Protein AF-A0A517QMG7-F1 (afdb_monomer)

Radius of gyration: 20.06 Å; Cα contacts (8 Å, |Δi|>4): 176; chains: 1; bounding box: 70×26×48 Å

Organism: NCBI:txid2527994

Secondary structure (DSSP, 8-state):
-HHHHHHHHHHHHHHTTTHHHHHHH-SB-GGG--BHHHHHHHH-S-SEEEEETTEEEEEEEESSPBP-HHHHHHHHHHHHHHTTTTHHHHHHHHHHHHHHHHHT-EEEEEEE-TTSBEEEEEEPPTT----GGGSSSSSSS--

Mean predicted aligned error: 9.18 Å

Solvent-accessible surface area (backbone atoms only — not comparable to full-atom values): 8159 Å² total; per-residue (Å²): 112,75,67,59,56,52,51,53,52,51,50,54,55,58,74,48,61,62,50,34,24,51,55,32,47,46,49,52,54,62,91,77,52,51,41,52,69,56,47,37,70,76,61,40,78,63,80,43,78,45,83,52,97,80,24,38,39,33,30,40,64,40,46,63,50,62,32,37,60,71,59,16,51,48,43,52,51,50,32,69,75,52,74,42,72,58,36,70,59,49,28,53,51,47,52,48,51,48,51,47,28,48,72,76,31,45,48,36,37,36,33,21,37,87,86,40,35,59,77,45,80,46,78,60,67,93,87,72,82,69,62,77,84,60,70,77,67,74,81,78,77,86,128

Sequence (143 aa):
MRFLCGILSTVWAISALGCSALIANAGIDLEQIDTRELIVQEFGQPLSVHYTEDGTIESFHTRRKIAEPLKAAGYCMEFGMLLGVYEPKSTAVEVGLFTWNSVIGRDFRILFDQSGNAVRYELYFDDDDLPVSQLETQNVTDE

Structure (mmCIF, N/CA/C/O backbone):
data_AF-A0A517QMG7-F1
#
_entry.id   AF-A0A517QMG7-F1
#
loop_
_atom_site.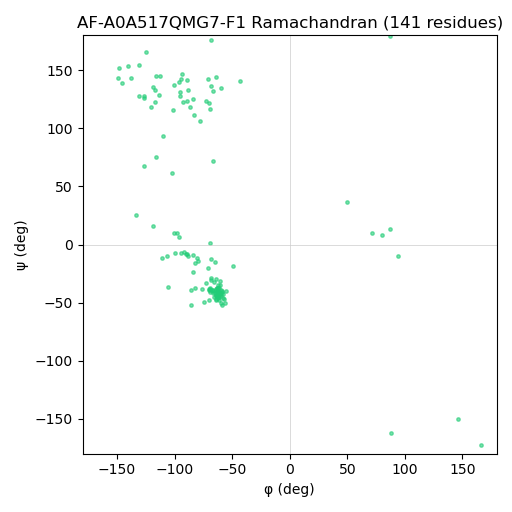group_PDB
_atom_site.id
_atom_site.type_symbol
_atom_site.label_atom_id
_atom_site.label_alt_id
_atom_site.label_comp_id
_atom_site.label_asym_id
_atom_site.label_entity_id
_atom_site.label_seq_id
_atom_site.pdbx_PDB_ins_code
_atom_site.Cartn_x
_atom_site.Cartn_y
_atom_site.Cartn_z
_atom_site.occupancy
_atom_site.B_iso_or_equiv
_atom_site.auth_seq_id
_atom_site.auth_comp_id
_atom_site.auth_asym_id
_atom_site.auth_atom_id
_atom_site.pdbx_PDB_model_num
ATOM 1 N N . MET A 1 1 ? 33.542 -3.640 -29.793 1.00 63.00 1 MET A N 1
ATOM 2 C CA . MET A 1 1 ? 32.822 -2.485 -29.200 1.00 63.00 1 MET A CA 1
ATOM 3 C C . MET A 1 1 ? 31.322 -2.464 -29.511 1.00 63.00 1 MET A C 1
ATOM 5 O O . MET A 1 1 ? 30.557 -2.347 -28.568 1.00 63.00 1 MET A O 1
ATOM 9 N N . ARG A 1 2 ? 30.864 -2.655 -30.761 1.00 71.56 2 ARG A N 1
ATOM 10 C CA . ARG A 1 2 ? 29.419 -2.657 -31.105 1.00 71.56 2 ARG A CA 1
ATOM 11 C C . ARG A 1 2 ? 28.569 -3.710 -30.366 1.00 71.56 2 ARG A C 1
ATOM 13 O O . ARG A 1 2 ? 27.492 -3.386 -29.888 1.00 71.56 2 ARG A O 1
ATOM 20 N N . PHE A 1 3 ? 29.086 -4.928 -30.196 1.00 76.81 3 PHE A N 1
ATOM 21 C CA . PHE A 1 3 ? 28.387 -6.002 -29.469 1.00 76.81 3 PHE A CA 1
ATOM 22 C C . PHE A 1 3 ? 28.251 -5.746 -27.961 1.00 76.81 3 PHE A C 1
ATOM 24 O O . PHE A 1 3 ? 27.259 -6.135 -27.359 1.00 76.81 3 PHE A O 1
ATOM 31 N N . LEU A 1 4 ? 29.211 -5.039 -27.360 1.00 79.69 4 LEU A N 1
ATOM 32 C CA . LEU A 1 4 ? 29.214 -4.721 -25.927 1.00 79.69 4 LEU A CA 1
ATOM 33 C C . LEU A 1 4 ? 28.101 -3.725 -25.571 1.00 79.69 4 LEU A C 1
ATOM 35 O O . LEU A 1 4 ? 27.430 -3.889 -24.559 1.00 79.69 4 LEU A O 1
ATOM 39 N N . CYS A 1 5 ? 27.861 -2.743 -26.447 1.00 77.44 5 CYS A N 1
ATOM 40 C CA . CYS A 1 5 ? 26.774 -1.776 -26.288 1.00 77.44 5 CYS A CA 1
ATOM 41 C C . CYS A 1 5 ? 25.394 -2.446 -26.415 1.00 77.44 5 CYS A C 1
ATOM 43 O O . CYS A 1 5 ? 24.491 -2.157 -25.636 1.00 77.44 5 CYS A O 1
ATOM 45 N N . GLY A 1 6 ? 25.258 -3.396 -27.351 1.00 75.94 6 GLY A N 1
ATOM 46 C CA . GLY A 1 6 ? 24.035 -4.189 -27.506 1.00 75.94 6 GLY A CA 1
ATOM 47 C C . GLY A 1 6 ? 23.718 -5.017 -26.261 1.00 75.94 6 GLY A C 1
ATOM 48 O O . GLY A 1 6 ? 22.608 -4.931 -25.750 1.00 75.94 6 GLY A O 1
ATOM 49 N N . ILE A 1 7 ? 24.714 -5.736 -25.727 1.00 81.69 7 ILE A N 1
ATOM 50 C CA . ILE A 1 7 ? 24.553 -6.563 -24.521 1.00 81.69 7 ILE A CA 1
ATOM 51 C C . ILE A 1 7 ? 24.173 -5.700 -23.311 1.00 81.69 7 ILE A C 1
ATOM 53 O O . ILE A 1 7 ? 23.222 -6.035 -22.608 1.00 81.69 7 ILE A O 1
ATOM 57 N N . LEU A 1 8 ? 24.853 -4.568 -23.094 1.00 78.56 8 LEU A N 1
ATOM 58 C CA . LEU A 1 8 ? 24.536 -3.648 -21.995 1.00 78.56 8 LEU A CA 1
ATOM 59 C C . LEU A 1 8 ? 23.110 -3.092 -22.100 1.00 78.56 8 LEU A C 1
ATOM 61 O O . LEU A 1 8 ? 22.404 -3.055 -21.096 1.00 78.56 8 LEU A O 1
ATOM 65 N N . SER A 1 9 ? 22.662 -2.727 -23.304 1.00 74.19 9 SER A N 1
ATOM 66 C CA . SER A 1 9 ? 21.295 -2.239 -23.512 1.00 74.19 9 SE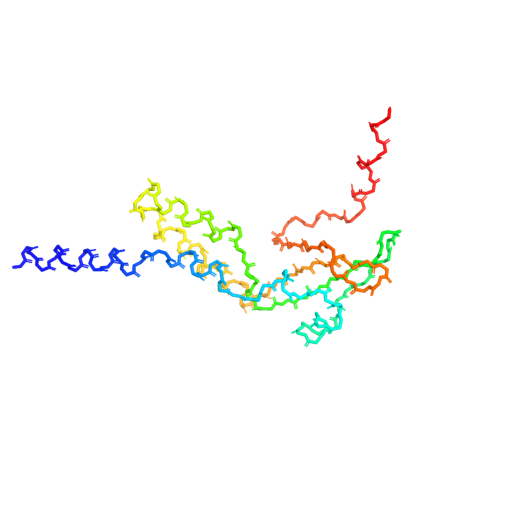R A CA 1
ATOM 67 C C . SER A 1 9 ? 20.246 -3.320 -23.260 1.00 74.19 9 SER A C 1
ATOM 69 O O . SER A 1 9 ? 19.207 -3.023 -22.679 1.00 74.19 9 SER A O 1
ATOM 71 N N . THR A 1 10 ? 20.496 -4.567 -23.671 1.00 72.62 10 THR A N 1
ATOM 72 C CA . THR A 1 10 ? 19.570 -5.677 -23.397 1.00 72.62 10 THR A CA 1
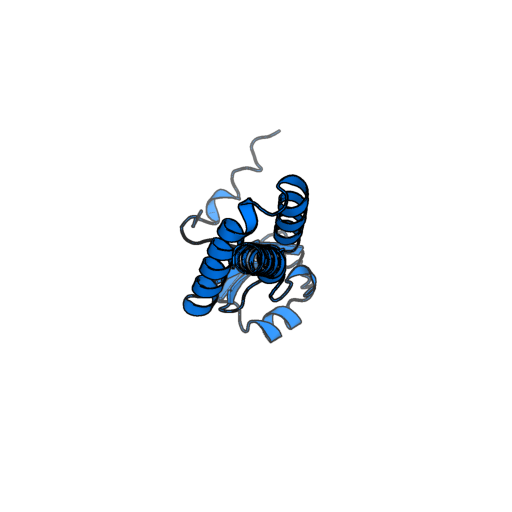ATOM 73 C C . THR A 1 10 ? 19.545 -6.059 -21.926 1.00 72.62 10 THR A C 1
ATOM 75 O O . THR A 1 10 ? 18.472 -6.308 -21.397 1.00 72.62 10 THR A O 1
ATOM 78 N N . VAL A 1 11 ? 20.692 -6.066 -21.241 1.00 77.00 11 VAL A N 1
ATOM 79 C CA . VAL A 1 11 ? 20.745 -6.352 -19.801 1.00 77.00 11 VAL A CA 1
ATOM 80 C C . VAL A 1 11 ? 19.997 -5.271 -19.030 1.00 77.00 11 VAL A C 1
ATOM 82 O O . VAL A 1 11 ? 19.178 -5.601 -18.184 1.00 77.00 11 VAL A O 1
ATOM 85 N N . TRP A 1 12 ? 20.200 -3.997 -19.373 1.00 69.81 12 TRP A N 1
ATOM 86 C CA . TRP A 1 12 ? 19.476 -2.893 -18.746 1.00 69.81 12 TRP A CA 1
ATOM 87 C C . TRP A 1 12 ? 17.966 -2.967 -18.994 1.00 69.81 12 TRP A C 1
ATOM 89 O O . TRP A 1 12 ? 17.191 -2.818 -18.053 1.00 69.81 12 TRP A O 1
ATOM 99 N N . ALA A 1 13 ? 17.552 -3.280 -20.227 1.00 66.44 13 ALA A N 1
ATOM 100 C CA . ALA A 1 13 ? 16.146 -3.497 -20.543 1.00 66.44 13 ALA A CA 1
ATOM 101 C C . ALA A 1 13 ? 15.562 -4.654 -19.722 1.00 66.44 13 ALA A C 1
ATOM 103 O O . ALA A 1 13 ? 14.498 -4.480 -19.147 1.00 66.44 13 ALA A O 1
ATOM 104 N N . ILE A 1 14 ? 16.277 -5.784 -19.605 1.00 67.69 14 ILE A N 1
ATOM 105 C CA . ILE A 1 14 ? 15.834 -6.974 -18.859 1.00 67.69 14 ILE A CA 1
ATOM 106 C C . ILE A 1 14 ? 15.758 -6.716 -17.349 1.00 67.69 14 ILE A C 1
ATOM 108 O O . ILE A 1 14 ? 14.835 -7.183 -16.690 1.00 67.69 14 ILE A O 1
ATOM 112 N N . SER A 1 15 ? 16.709 -5.967 -16.790 1.00 67.94 15 SER A N 1
ATOM 113 C CA . SER A 1 15 ? 16.739 -5.650 -15.358 1.00 67.94 15 SER A CA 1
ATOM 114 C C . SER A 1 15 ? 15.641 -4.680 -14.921 1.00 67.94 15 SER A C 1
ATOM 116 O O . SER A 1 15 ? 15.335 -4.636 -13.736 1.00 67.94 15 SER A O 1
ATOM 118 N N . ALA A 1 16 ? 15.060 -3.914 -15.848 1.00 66.12 16 ALA A N 1
ATOM 119 C CA . ALA A 1 16 ? 13.942 -3.019 -15.563 1.00 66.12 16 ALA A CA 1
ATOM 120 C C . ALA A 1 16 ? 12.566 -3.697 -15.714 1.00 66.12 16 ALA A C 1
ATOM 122 O O . ALA A 1 16 ? 11.560 -3.083 -15.375 1.00 66.12 16 ALA A O 1
ATOM 123 N N . LEU A 1 17 ? 12.500 -4.935 -16.226 1.00 68.94 17 LEU A N 1
ATOM 124 C CA . LEU A 1 17 ? 11.234 -5.611 -16.526 1.00 68.94 17 LEU A CA 1
ATOM 125 C C . LEU A 1 17 ? 10.494 -5.987 -15.233 1.00 68.94 17 LEU A C 1
ATOM 127 O O . LEU A 1 17 ? 11.008 -6.747 -14.413 1.00 68.94 17 LEU A O 1
ATOM 131 N N . GLY A 1 18 ? 9.263 -5.496 -15.081 1.00 73.19 18 GLY A N 1
ATOM 132 C CA . GLY A 1 18 ? 8.362 -5.863 -13.986 1.00 73.19 18 GLY A CA 1
ATOM 133 C C . GLY A 1 18 ? 8.633 -5.152 -12.658 1.00 73.19 18 GLY A C 1
ATOM 134 O O . GLY A 1 18 ? 8.026 -5.503 -11.645 1.00 73.19 18 GLY A O 1
ATOM 135 N N . CYS A 1 19 ? 9.520 -4.153 -12.631 1.00 84.56 19 CYS A N 1
ATOM 136 C CA . CYS A 1 19 ? 9.754 -3.344 -11.439 1.00 84.56 19 CYS A CA 1
ATOM 137 C C . CYS A 1 19 ? 8.492 -2.587 -11.011 1.00 84.56 19 CYS A C 1
ATOM 139 O O . CYS A 1 19 ? 8.228 -2.491 -9.816 1.00 84.56 19 CYS A O 1
ATOM 141 N N . SER A 1 20 ? 7.687 -2.096 -11.955 1.00 86.56 20 SER A N 1
ATOM 142 C CA . SER A 1 20 ? 6.433 -1.400 -11.648 1.00 86.56 20 SER A CA 1
ATOM 143 C C . SER A 1 20 ? 5.434 -2.314 -10.935 1.00 86.56 20 SER A C 1
ATOM 145 O O . SER A 1 20 ? 4.895 -1.938 -9.896 1.00 86.56 20 SER A O 1
ATOM 147 N N . ALA A 1 21 ? 5.264 -3.549 -11.415 1.00 86.50 21 ALA A N 1
ATOM 148 C CA . ALA A 1 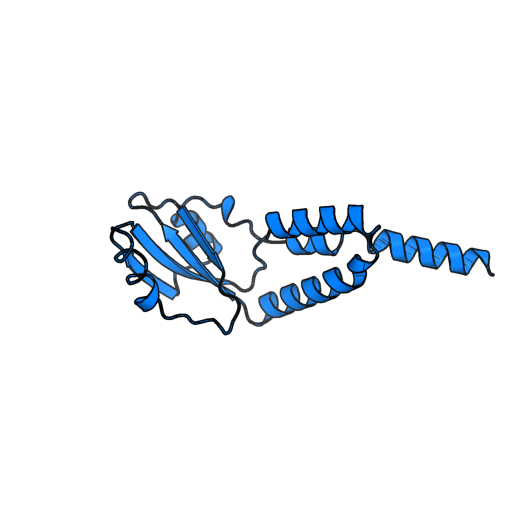21 ? 4.410 -4.551 -10.783 1.00 86.50 21 ALA A CA 1
ATOM 149 C C . ALA A 1 21 ? 4.920 -4.953 -9.389 1.00 86.50 21 ALA A C 1
ATOM 151 O O . ALA A 1 21 ? 4.136 -5.023 -8.443 1.00 86.50 21 ALA A O 1
ATOM 152 N N . LEU A 1 22 ? 6.234 -5.157 -9.237 1.00 88.50 22 LEU A N 1
ATOM 153 C CA . LEU A 1 22 ? 6.842 -5.448 -7.936 1.00 88.50 22 LEU A CA 1
ATOM 154 C C . LEU A 1 22 ? 6.638 -4.302 -6.945 1.00 88.50 22 LEU A C 1
ATOM 156 O O . LEU A 1 22 ? 6.296 -4.555 -5.797 1.00 88.50 22 LEU A O 1
ATOM 160 N N . ILE A 1 23 ? 6.819 -3.052 -7.376 1.00 89.56 23 ILE A N 1
ATOM 161 C CA . ILE A 1 23 ? 6.636 -1.879 -6.517 1.00 89.56 23 ILE A CA 1
ATOM 162 C C . ILE A 1 23 ? 5.157 -1.674 -6.188 1.00 89.56 23 ILE A C 1
ATOM 164 O O . ILE A 1 23 ? 4.851 -1.309 -5.058 1.00 89.56 23 ILE A O 1
ATOM 168 N N . ALA A 1 24 ? 4.236 -1.901 -7.126 1.00 89.38 24 ALA A N 1
ATOM 169 C CA . ALA A 1 24 ? 2.793 -1.827 -6.883 1.00 89.38 24 ALA A CA 1
ATOM 170 C C . ALA A 1 24 ? 2.327 -2.878 -5.863 1.00 89.38 24 ALA A C 1
ATOM 172 O O . ALA A 1 24 ? 1.498 -2.580 -5.006 1.00 89.38 24 ALA A O 1
ATOM 173 N N . ASN A 1 25 ? 2.914 -4.076 -5.909 1.00 91.06 25 ASN A N 1
ATOM 174 C CA . ASN A 1 25 ? 2.637 -5.147 -4.955 1.00 91.06 25 ASN A CA 1
ATOM 175 C C . ASN A 1 25 ? 3.462 -5.045 -3.656 1.00 91.06 25 ASN A C 1
ATOM 177 O O . ASN A 1 25 ? 3.236 -5.796 -2.712 1.00 91.06 25 ASN A O 1
ATOM 181 N N . ALA A 1 26 ? 4.447 -4.146 -3.598 1.00 87.00 26 ALA A N 1
ATOM 182 C CA . ALA A 1 26 ? 5.261 -3.943 -2.410 1.00 87.00 26 ALA A CA 1
ATOM 183 C C . ALA A 1 26 ? 4.479 -3.106 -1.398 1.00 87.00 26 ALA A C 1
ATOM 185 O O . ALA A 1 26 ? 4.324 -1.899 -1.566 1.00 87.00 26 ALA A O 1
ATOM 186 N N . GLY A 1 27 ? 4.001 -3.734 -0.330 1.00 89.56 27 GLY A N 1
ATOM 187 C CA . GLY A 1 27 ? 3.257 -3.034 0.705 1.00 89.56 27 GLY A CA 1
ATOM 188 C C . GLY A 1 27 ? 2.529 -3.966 1.655 1.00 89.56 27 GLY A C 1
ATOM 189 O O . GLY A 1 27 ? 2.705 -5.182 1.610 1.00 89.56 27 GLY A O 1
ATOM 190 N N . ILE A 1 28 ? 1.717 -3.362 2.518 1.00 92.06 28 ILE A N 1
ATOM 191 C CA . ILE A 1 28 ? 0.747 -4.089 3.335 1.00 92.06 28 ILE A CA 1
ATOM 192 C C . ILE A 1 28 ? -0.503 -4.293 2.491 1.00 92.06 28 ILE A C 1
ATOM 194 O O . ILE A 1 28 ? -1.060 -3.329 1.966 1.00 92.06 28 ILE A O 1
ATOM 198 N N . ASP A 1 29 ? -0.919 -5.543 2.364 1.00 91.38 29 ASP A N 1
ATOM 199 C CA . ASP A 1 29 ? -2.172 -5.903 1.723 1.00 91.38 29 ASP A CA 1
ATOM 200 C C . ASP A 1 29 ? -3.308 -5.764 2.739 1.00 91.38 29 ASP A C 1
ATOM 202 O O . ASP A 1 29 ? -3.359 -6.496 3.729 1.00 91.38 29 ASP A O 1
ATOM 206 N N . LEU A 1 30 ? -4.179 -4.776 2.525 1.00 89.62 30 LEU A N 1
ATOM 207 C CA . LEU A 1 30 ? -5.304 -4.528 3.423 1.00 89.62 30 LEU A CA 1
ATOM 208 C C . LEU A 1 30 ? -6.337 -5.653 3.354 1.00 89.62 30 LEU A C 1
ATOM 210 O O . LEU A 1 30 ? -6.959 -5.934 4.371 1.00 89.62 30 LEU A O 1
ATOM 214 N N . GLU A 1 31 ? -6.455 -6.339 2.211 1.00 88.00 31 GLU A N 1
ATOM 215 C CA . GLU A 1 31 ? -7.381 -7.465 2.031 1.00 88.00 31 GLU A CA 1
ATOM 216 C C . GLU A 1 31 ? -6.973 -8.699 2.852 1.00 88.00 31 GLU A C 1
ATOM 218 O O . GLU A 1 31 ? -7.755 -9.630 2.992 1.00 88.00 31 GLU A O 1
ATOM 223 N N . GLN A 1 32 ? -5.755 -8.726 3.407 1.00 89.00 32 GLN A N 1
ATOM 224 C CA . GLN A 1 32 ? -5.310 -9.794 4.312 1.00 89.00 32 GLN A CA 1
ATOM 225 C C . GLN A 1 32 ? -5.621 -9.500 5.784 1.00 89.00 32 GLN A C 1
ATOM 227 O O . GLN A 1 32 ? -5.394 -10.359 6.639 1.00 89.00 32 GLN A O 1
ATOM 232 N N . ILE A 1 33 ? -6.088 -8.288 6.102 1.00 89.12 33 ILE A N 1
ATOM 233 C CA . ILE A 1 33 ? -6.373 -7.862 7.469 1.00 89.12 33 ILE A CA 1
ATOM 234 C C . ILE A 1 33 ? -7.885 -7.722 7.644 1.00 89.12 33 ILE A C 1
ATOM 236 O O . ILE A 1 33 ? -8.464 -6.663 7.396 1.00 89.12 33 ILE A O 1
ATOM 240 N N . ASP A 1 34 ? -8.500 -8.802 8.118 1.00 91.44 34 ASP A N 1
ATOM 241 C CA . ASP A 1 34 ? -9.959 -8.913 8.196 1.00 91.44 34 ASP A CA 1
ATOM 242 C C . ASP A 1 34 ? -10.566 -8.277 9.449 1.00 91.44 34 ASP A C 1
ATOM 244 O O . ASP A 1 34 ? -11.744 -7.933 9.438 1.00 91.44 34 ASP A O 1
ATOM 248 N N . THR A 1 35 ? -9.812 -8.119 10.542 1.00 93.62 35 THR A N 1
ATOM 249 C CA . THR A 1 35 ? -10.381 -7.670 11.824 1.00 93.62 35 THR A CA 1
ATOM 250 C C . THR A 1 35 ? -9.902 -6.291 12.242 1.00 93.62 35 THR A C 1
ATOM 252 O O . THR A 1 35 ? -8.740 -5.908 12.054 1.00 93.62 35 THR A O 1
ATOM 255 N N . ARG A 1 36 ? -10.804 -5.549 12.889 1.00 93.00 36 ARG A N 1
ATOM 256 C CA . ARG A 1 36 ? -10.518 -4.228 13.451 1.00 93.00 36 ARG A CA 1
ATOM 257 C C . ARG A 1 36 ? -9.337 -4.244 14.414 1.00 93.00 36 ARG A C 1
ATOM 259 O O . ARG A 1 36 ? -8.514 -3.334 14.383 1.00 93.00 36 ARG A O 1
ATOM 266 N N . GLU A 1 37 ? -9.212 -5.273 15.248 1.00 93.75 37 GLU A N 1
ATOM 267 C CA . GLU A 1 37 ? -8.120 -5.379 16.218 1.00 93.75 37 GLU A CA 1
ATOM 268 C C . GLU A 1 37 ? -6.757 -5.463 15.529 1.00 93.75 37 GLU A C 1
ATOM 270 O O . GLU A 1 37 ? -5.812 -4.815 15.978 1.00 93.75 37 GLU A O 1
ATOM 275 N N . LEU A 1 38 ? -6.657 -6.216 14.428 1.00 93.94 38 LEU A N 1
ATOM 276 C CA . LEU A 1 38 ? -5.417 -6.337 13.661 1.00 93.94 38 LEU A CA 1
ATOM 277 C C . LEU A 1 38 ? -5.071 -5.024 12.951 1.00 93.94 38 LEU A C 1
ATOM 279 O O . LEU A 1 38 ? -3.909 -4.625 12.934 1.00 93.94 38 LEU A O 1
ATOM 283 N N . ILE A 1 39 ? -6.073 -4.311 12.429 1.00 93.62 39 ILE A N 1
ATOM 284 C CA . ILE A 1 39 ? -5.870 -2.997 11.803 1.00 93.62 39 ILE A CA 1
ATOM 285 C C . ILE A 1 39 ? -5.368 -1.990 12.838 1.00 93.62 39 ILE A C 1
ATOM 287 O O . ILE A 1 39 ? -4.371 -1.308 12.604 1.00 93.62 39 ILE A O 1
ATOM 291 N N . VAL A 1 40 ? -5.999 -1.932 14.011 1.00 94.44 40 VAL A N 1
ATOM 292 C CA . VAL A 1 40 ? -5.577 -1.035 15.096 1.00 94.44 40 VAL A CA 1
ATOM 293 C C . VAL A 1 40 ? -4.196 -1.419 15.638 1.00 94.44 40 VAL A C 1
ATOM 295 O O . VAL A 1 40 ? -3.422 -0.548 16.034 1.00 94.44 40 VAL A O 1
ATOM 298 N N . GLN A 1 41 ? -3.849 -2.707 15.635 1.00 94.88 41 GLN A N 1
ATOM 299 C CA . GLN A 1 41 ? -2.513 -3.172 16.001 1.00 94.88 41 GLN A CA 1
ATOM 300 C C . GLN A 1 41 ? -1.446 -2.722 14.991 1.00 94.88 41 GLN A C 1
ATOM 302 O O . GLN A 1 41 ? -0.359 -2.317 15.405 1.00 94.88 41 GLN A O 1
ATOM 307 N N . GLU A 1 42 ? -1.742 -2.784 13.691 1.00 93.81 42 GLU A N 1
ATOM 308 C CA . GLU A 1 42 ? -0.777 -2.492 12.626 1.00 93.81 42 GLU A CA 1
ATOM 309 C C . GLU A 1 42 ? -0.636 -0.985 12.345 1.00 93.81 42 GLU A C 1
ATOM 311 O O . GLU A 1 42 ? 0.469 -0.498 12.093 1.00 93.81 42 GLU A O 1
ATOM 316 N N . PHE A 1 43 ? -1.741 -0.234 12.409 1.00 93.81 43 PHE A N 1
ATOM 317 C CA . PHE A 1 43 ? -1.807 1.185 12.032 1.00 93.81 43 PHE A CA 1
ATOM 318 C C . PHE A 1 43 ? -2.016 2.143 13.212 1.00 93.81 43 PHE A C 1
ATOM 320 O O . PHE A 1 43 ? -1.824 3.349 13.063 1.00 93.81 43 PHE A O 1
ATOM 327 N N . GLY A 1 44 ? -2.347 1.632 14.398 1.00 94.88 44 GLY A N 1
ATOM 328 C CA . GLY A 1 44 ? -2.626 2.440 15.581 1.00 94.88 44 GLY A CA 1
ATOM 329 C C . GLY A 1 44 ? -4.091 2.866 15.692 1.00 94.88 44 GLY A C 1
ATOM 330 O O . GLY A 1 44 ? -4.990 2.271 15.104 1.00 94.88 44 GLY A O 1
ATOM 331 N N . GLN A 1 45 ? -4.348 3.885 16.513 1.00 96.12 45 GLN A N 1
ATOM 332 C CA . GLN A 1 45 ? -5.708 4.376 16.747 1.00 96.12 45 GLN A CA 1
ATOM 333 C C . GLN A 1 45 ? -6.255 5.107 15.510 1.00 96.12 45 GLN A C 1
ATOM 335 O O . GLN A 1 45 ? -5.497 5.844 14.870 1.00 96.12 45 GLN A O 1
ATOM 340 N N . PRO A 1 46 ? -7.554 4.954 15.195 1.00 95.50 46 PRO A N 1
ATOM 341 C CA . PRO A 1 46 ? -8.166 5.671 14.087 1.00 95.50 46 PRO A CA 1
ATOM 342 C C . PRO A 1 46 ? -8.151 7.184 14.339 1.00 95.50 46 PRO A C 1
ATOM 344 O O . PRO A 1 46 ? -8.333 7.652 15.465 1.00 95.50 46 PRO A O 1
ATOM 347 N N . LEU A 1 47 ? -7.956 7.954 13.271 1.00 94.56 47 LEU A N 1
ATOM 348 C CA . LEU A 1 47 ? -8.039 9.414 13.275 1.00 94.56 47 LEU A CA 1
ATOM 349 C C . LEU A 1 47 ? -9.475 9.899 13.482 1.00 94.56 47 LEU A C 1
ATOM 351 O O . LEU A 1 47 ? -9.710 10.902 14.155 1.00 94.56 47 LEU A O 1
ATOM 355 N N . SER A 1 48 ? -10.437 9.193 12.892 1.00 94.12 48 SER A N 1
ATOM 356 C CA . SER A 1 48 ? -11.859 9.481 13.030 1.00 94.12 48 SER A CA 1
ATOM 357 C C . SER A 1 48 ? -12.677 8.199 12.956 1.00 94.12 48 SER A C 1
ATOM 359 O O . SER A 1 48 ? -12.273 7.223 12.327 1.00 94.12 48 SER A O 1
ATOM 361 N N . VAL A 1 49 ? -13.830 8.219 13.622 1.00 94.31 49 VAL A N 1
ATOM 362 C CA . VAL A 1 49 ? -14.784 7.108 13.674 1.00 94.31 49 VAL A CA 1
ATOM 363 C C . VAL A 1 49 ? -16.166 7.670 13.367 1.00 94.31 49 VAL A C 1
ATOM 365 O O . VAL A 1 49 ? -16.585 8.659 13.977 1.00 94.31 49 VAL A O 1
ATOM 368 N N . HIS A 1 50 ? -16.862 7.077 12.404 1.00 93.75 50 HIS A N 1
ATOM 369 C CA . HIS A 1 50 ? -18.202 7.457 11.968 1.00 93.75 50 HIS A CA 1
ATOM 370 C C . HIS A 1 50 ? -19.108 6.230 12.004 1.00 93.75 50 HIS A C 1
ATOM 372 O O . HIS A 1 50 ? -18.775 5.187 11.452 1.00 93.75 50 HIS A O 1
ATOM 378 N N . TYR A 1 51 ? -20.255 6.354 12.664 1.00 92.88 51 TYR A N 1
ATOM 379 C CA . TYR A 1 51 ? -21.231 5.274 12.762 1.00 92.88 51 TYR A CA 1
ATOM 380 C C . TYR A 1 51 ? -22.282 5.442 11.668 1.00 92.88 51 TYR A C 1
ATOM 382 O O . TYR A 1 51 ? -22.831 6.528 11.495 1.00 92.88 51 TYR A O 1
ATOM 390 N N . THR A 1 52 ? -22.546 4.362 10.949 1.00 91.19 52 THR A N 1
ATOM 391 C CA . THR A 1 52 ? -23.528 4.257 9.865 1.00 91.19 52 THR A CA 1
ATOM 392 C C . THR A 1 52 ? -24.484 3.104 10.169 1.00 91.19 52 THR A C 1
ATOM 394 O O . THR A 1 52 ? -24.203 2.289 11.049 1.00 91.19 52 THR A O 1
ATOM 397 N N . GLU A 1 53 ? -25.615 3.014 9.468 1.00 89.81 53 GLU A N 1
ATOM 398 C CA . GLU A 1 53 ? -26.550 1.889 9.648 1.00 89.81 53 GLU A CA 1
ATOM 399 C C . GLU A 1 53 ? -25.889 0.536 9.318 1.00 89.81 53 GLU A C 1
ATOM 401 O O . GLU A 1 53 ? -26.109 -0.459 10.015 1.00 89.81 53 GLU A O 1
ATOM 406 N N . ASP A 1 54 ? -24.998 0.536 8.324 1.00 87.62 54 ASP A N 1
ATOM 407 C CA . ASP A 1 54 ? -24.288 -0.647 7.832 1.00 87.62 54 ASP A CA 1
ATOM 408 C C . ASP A 1 54 ? -23.076 -1.046 8.692 1.00 87.62 54 ASP A C 1
ATOM 410 O O . ASP A 1 54 ? -22.533 -2.142 8.531 1.00 87.62 54 ASP A O 1
ATOM 414 N N . GLY A 1 55 ? -22.649 -0.189 9.626 1.00 92.06 55 GLY A N 1
ATOM 415 C CA . GLY A 1 55 ? -21.491 -0.450 10.476 1.00 92.06 55 GLY A CA 1
ATOM 416 C C . GLY A 1 55 ? -20.689 0.795 10.848 1.00 92.06 55 GLY A C 1
ATOM 417 O O . GLY A 1 55 ? -21.231 1.892 10.984 1.00 92.06 55 GLY A O 1
ATOM 418 N N . THR A 1 56 ? -19.383 0.634 11.056 1.00 94.25 56 THR A N 1
ATOM 419 C CA . THR A 1 56 ? -18.498 1.715 11.521 1.00 94.25 56 THR A CA 1
ATOM 420 C C . THR A 1 56 ? -17.434 2.022 10.477 1.00 94.25 56 THR A C 1
ATOM 422 O O . THR A 1 56 ? -16.662 1.146 10.109 1.00 94.25 56 THR A O 1
ATOM 425 N N . ILE A 1 57 ? -17.366 3.269 10.019 1.00 94.50 57 ILE A N 1
ATOM 426 C CA . ILE A 1 57 ? -16.307 3.761 9.139 1.00 94.50 57 ILE A CA 1
ATOM 427 C C . ILE A 1 57 ? -15.211 4.374 10.003 1.00 94.50 57 ILE A C 1
ATOM 429 O O . ILE A 1 57 ? -15.460 5.318 10.754 1.00 94.50 57 ILE A O 1
ATOM 433 N N . GLU A 1 58 ? -13.990 3.875 9.878 1.00 94.56 58 GLU A N 1
ATOM 434 C CA . GLU A 1 58 ? -12.829 4.411 10.587 1.00 94.56 58 GLU A CA 1
ATOM 435 C C . GLU A 1 58 ? -11.776 4.906 9.600 1.00 94.56 58 GLU A C 1
ATOM 437 O O . GLU A 1 58 ? -11.482 4.234 8.611 1.00 94.56 58 GLU A O 1
ATOM 442 N N . SER A 1 59 ? -11.209 6.084 9.869 1.00 94.94 59 SER A N 1
ATOM 443 C CA . SER A 1 59 ? -10.122 6.659 9.069 1.00 94.94 59 SER A CA 1
ATOM 444 C C . SER A 1 59 ? -8.779 6.428 9.749 1.00 94.94 59 SER A C 1
ATOM 446 O O . SER A 1 59 ? -8.645 6.653 10.950 1.00 94.94 59 SER A O 1
ATOM 448 N N . PHE A 1 60 ? -7.764 6.060 8.978 1.00 94.69 60 PHE A N 1
ATOM 449 C CA . PHE A 1 60 ? -6.404 5.808 9.444 1.00 94.69 60 PHE A CA 1
ATOM 450 C C . PHE A 1 60 ? -5.398 6.545 8.566 1.00 94.69 60 PHE A C 1
ATOM 452 O O . PHE A 1 60 ? -5.654 6.780 7.388 1.00 94.69 60 PHE A O 1
ATOM 459 N N . HIS A 1 61 ? -4.233 6.853 9.135 1.00 93.56 61 HIS A N 1
ATOM 460 C CA . HIS A 1 61 ? -3.105 7.440 8.417 1.00 93.56 61 HIS A CA 1
ATOM 461 C C . HIS A 1 61 ? -1.916 6.490 8.436 1.00 93.56 61 HIS A C 1
ATOM 463 O O . HIS A 1 61 ? -1.531 5.982 9.490 1.00 93.56 61 HIS A O 1
ATOM 469 N N . THR A 1 62 ? -1.287 6.281 7.283 1.00 93.50 62 THR A N 1
ATOM 470 C CA . THR A 1 62 ? -0.082 5.459 7.185 1.00 93.50 62 THR A CA 1
ATOM 471 C C . THR A 1 62 ? 0.961 6.075 6.271 1.00 93.50 62 THR A C 1
ATOM 473 O O . THR A 1 62 ? 0.650 6.627 5.225 1.00 93.50 62 THR A O 1
ATOM 476 N N . ARG A 1 63 ? 2.233 5.923 6.648 1.00 93.06 63 ARG A N 1
ATOM 477 C CA . ARG A 1 63 ? 3.397 6.227 5.793 1.00 93.06 63 ARG A CA 1
ATOM 478 C C . ARG A 1 63 ? 3.950 5.003 5.081 1.00 93.06 63 ARG A C 1
ATOM 480 O O . ARG A 1 63 ? 5.016 5.046 4.481 1.00 93.06 63 ARG A O 1
ATOM 487 N N . ARG A 1 64 ? 3.271 3.868 5.204 1.00 91.44 64 ARG A N 1
ATOM 488 C CA . ARG A 1 64 ? 3.656 2.634 4.527 1.00 91.44 64 ARG A CA 1
ATOM 489 C C . ARG A 1 64 ? 2.907 2.541 3.208 1.00 91.44 64 ARG A C 1
ATOM 491 O O . ARG A 1 64 ? 1.759 2.965 3.112 1.00 91.44 64 ARG A O 1
ATOM 498 N N . LYS A 1 65 ? 3.546 1.956 2.194 1.00 90.44 65 LYS A N 1
ATOM 499 C CA . LYS A 1 65 ? 2.837 1.628 0.960 1.00 90.44 65 LYS A CA 1
ATOM 500 C C . LYS A 1 65 ? 1.801 0.540 1.244 1.00 90.44 65 LYS A C 1
ATOM 502 O O . LYS A 1 65 ? 2.111 -0.469 1.877 1.00 90.44 65 LYS A O 1
ATOM 507 N N . ILE A 1 66 ? 0.590 0.775 0.762 1.00 91.75 66 ILE A N 1
ATOM 508 C CA . ILE A 1 66 ? -0.482 -0.213 0.697 1.00 91.75 66 ILE A CA 1
ATOM 509 C C . ILE A 1 66 ? -0.334 -0.940 -0.641 1.00 91.75 66 ILE A C 1
ATOM 511 O O . ILE A 1 66 ? -0.089 -0.292 -1.662 1.00 91.75 66 ILE A O 1
ATOM 515 N N . ALA A 1 67 ? -0.400 -2.268 -0.618 1.00 92.19 67 ALA A N 1
ATOM 516 C CA . ALA A 1 67 ? -0.297 -3.075 -1.825 1.00 92.19 67 ALA A CA 1
ATOM 517 C C . ALA A 1 67 ? -1.538 -2.863 -2.707 1.00 92.19 67 ALA A C 1
ATOM 519 O O . ALA A 1 67 ? -2.662 -2.839 -2.215 1.00 92.19 67 ALA A O 1
ATOM 520 N N . GLU A 1 68 ? -1.329 -2.710 -4.016 1.00 89.56 68 GLU A N 1
ATOM 521 C CA . GLU A 1 68 ? -2.400 -2.547 -5.008 1.00 89.56 68 GLU A CA 1
ATOM 522 C C . GLU A 1 68 ? -2.375 -3.743 -5.986 1.00 89.56 68 GLU A C 1
ATOM 524 O O . GLU A 1 68 ? -1.903 -3.604 -7.122 1.00 89.56 68 GLU A O 1
ATOM 529 N N . PRO A 1 69 ? -2.839 -4.944 -5.581 1.00 88.19 69 PRO A N 1
ATOM 530 C CA . PRO A 1 69 ? -2.645 -6.179 -6.351 1.00 88.19 69 PRO A CA 1
ATOM 531 C C . PRO A 1 69 ? -3.305 -6.135 -7.737 1.00 88.19 69 PRO A C 1
ATOM 533 O O . PRO A 1 69 ? -2.714 -6.585 -8.721 1.00 88.19 69 PRO A O 1
ATOM 536 N N . LEU A 1 70 ? -4.488 -5.519 -7.857 1.00 88.19 70 LEU A N 1
ATOM 537 C CA . LEU A 1 70 ? -5.165 -5.326 -9.147 1.00 88.19 70 LEU A CA 1
ATOM 538 C C . LEU A 1 70 ? -4.353 -4.441 -10.101 1.00 88.19 70 LEU A C 1
ATOM 540 O O . LEU A 1 70 ? -4.249 -4.729 -11.295 1.00 88.19 70 LEU A O 1
ATOM 544 N N . LYS A 1 71 ? -3.727 -3.386 -9.574 1.00 88.31 71 LYS A N 1
ATOM 545 C CA . LYS A 1 71 ? -2.862 -2.492 -10.349 1.00 88.31 71 LYS A CA 1
ATOM 546 C C . LYS A 1 71 ? -1.577 -3.200 -10.773 1.00 88.31 71 LYS A C 1
ATOM 548 O O . LYS A 1 71 ? -1.170 -3.084 -11.926 1.00 88.31 71 LYS A O 1
ATOM 553 N N . ALA A 1 72 ? -0.982 -3.993 -9.879 1.00 88.56 72 ALA A N 1
ATOM 554 C CA . ALA A 1 72 ? 0.176 -4.828 -10.190 1.00 88.56 72 ALA A CA 1
ATOM 555 C C . ALA A 1 72 ? -0.132 -5.841 -11.308 1.00 88.56 72 ALA A C 1
ATOM 557 O O . ALA A 1 72 ? 0.659 -5.988 -12.241 1.00 88.56 72 ALA A O 1
ATOM 558 N N . ALA A 1 73 ? -1.303 -6.487 -11.269 1.00 88.44 73 ALA A N 1
ATOM 559 C CA . ALA A 1 73 ? -1.767 -7.364 -12.343 1.00 88.44 73 ALA A CA 1
ATOM 560 C C . ALA A 1 73 ? -1.944 -6.603 -13.671 1.00 88.44 73 ALA A C 1
ATOM 562 O O . ALA A 1 73 ? -1.533 -7.099 -14.723 1.00 88.44 73 ALA A O 1
ATOM 563 N N . GLY A 1 74 ? -2.477 -5.378 -13.616 1.00 88.06 74 GLY A N 1
ATOM 564 C CA . GLY A 1 74 ? -2.559 -4.467 -14.759 1.00 88.06 74 GLY A CA 1
ATOM 565 C C . GLY A 1 74 ? -1.191 -4.174 -15.380 1.00 88.06 74 GLY A C 1
ATOM 566 O O . GLY A 1 74 ? -1.033 -4.318 -16.592 1.00 88.06 74 GLY A O 1
ATOM 567 N N . TYR A 1 75 ? -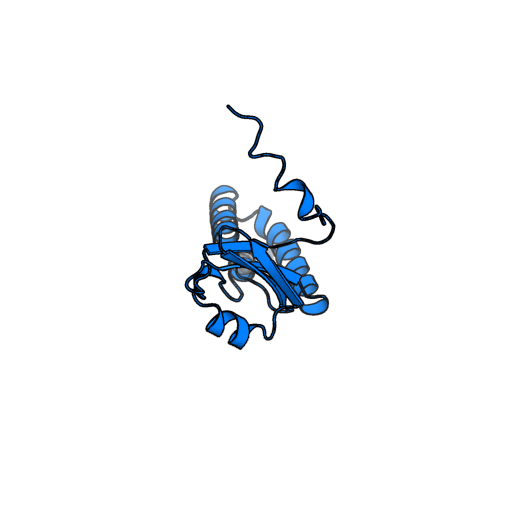0.178 -3.868 -14.563 1.00 87.12 75 TYR A N 1
ATOM 568 C CA . TYR A 1 75 ? 1.191 -3.666 -15.046 1.00 87.12 75 TYR A 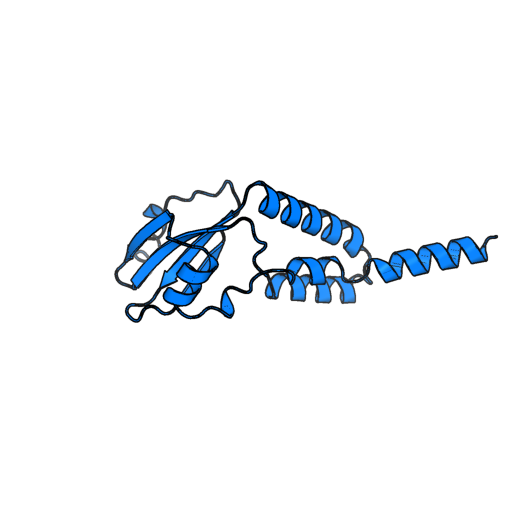CA 1
ATOM 569 C C . TYR A 1 75 ? 1.792 -4.927 -15.666 1.00 87.12 75 TYR A C 1
ATOM 571 O O . TYR A 1 75 ? 2.398 -4.844 -16.730 1.00 87.12 75 TYR A O 1
ATOM 579 N N . CYS A 1 76 ? 1.577 -6.108 -15.081 1.00 85.81 76 CYS A N 1
ATOM 580 C CA . CYS A 1 76 ? 2.011 -7.374 -15.684 1.00 85.81 76 CYS A CA 1
ATOM 581 C C . CYS A 1 76 ? 1.375 -7.617 -17.065 1.00 85.81 76 CYS A C 1
ATOM 583 O O . CYS A 1 76 ? 2.034 -8.115 -17.982 1.00 85.81 76 CYS A O 1
ATOM 585 N N . MET A 1 77 ? 0.100 -7.263 -17.230 1.00 86.81 77 MET A N 1
ATOM 586 C CA . MET A 1 77 ? -0.609 -7.393 -18.503 1.00 86.81 77 MET A CA 1
ATOM 587 C C . MET A 1 77 ? -0.102 -6.382 -19.538 1.00 86.81 77 MET A C 1
ATOM 589 O O . MET A 1 77 ? 0.215 -6.767 -20.664 1.00 86.81 77 MET A O 1
ATOM 593 N N . GLU A 1 78 ? 0.030 -5.111 -19.151 1.00 84.88 78 GLU A N 1
ATOM 594 C CA . GLU A 1 78 ? 0.592 -4.050 -19.994 1.00 84.88 78 GLU A CA 1
ATOM 595 C C . GLU A 1 78 ? 2.011 -4.403 -20.447 1.00 84.88 78 GLU A C 1
ATOM 597 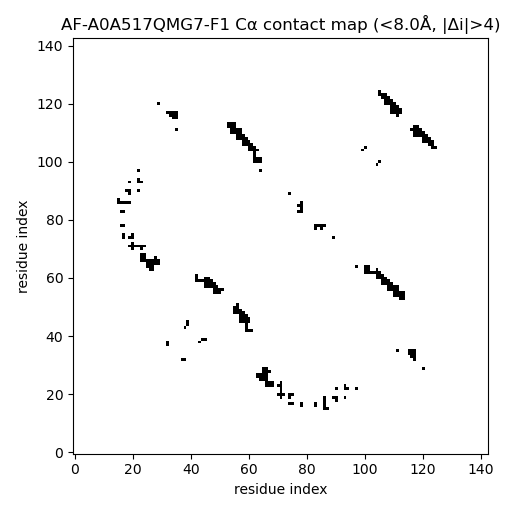O O . GLU A 1 78 ? 2.348 -4.283 -21.626 1.00 84.88 78 GLU A O 1
ATOM 602 N N . PHE A 1 79 ? 2.814 -4.927 -19.525 1.00 81.56 79 PHE A N 1
ATOM 603 C CA . PHE A 1 79 ? 4.151 -5.418 -19.792 1.00 81.56 79 PHE A CA 1
ATOM 604 C C . PHE A 1 79 ? 4.162 -6.490 -20.890 1.00 81.56 79 PHE A C 1
ATOM 606 O O . PHE A 1 79 ? 4.917 -6.373 -21.859 1.00 81.56 79 PHE A O 1
ATOM 613 N N . GLY A 1 80 ? 3.302 -7.508 -20.770 1.00 80.50 80 GLY A N 1
ATOM 614 C CA . GLY A 1 80 ? 3.183 -8.579 -21.760 1.00 80.50 80 GLY A CA 1
ATOM 615 C C . GLY A 1 80 ? 2.710 -8.084 -23.129 1.00 80.50 80 GLY A C 1
ATOM 616 O O . GLY A 1 80 ? 3.208 -8.548 -24.154 1.00 80.50 80 GLY A O 1
ATOM 617 N N . MET A 1 81 ? 1.788 -7.117 -23.161 1.00 85.56 81 MET A N 1
ATOM 618 C CA . MET A 1 81 ? 1.227 -6.570 -24.403 1.00 85.56 81 MET A CA 1
ATOM 619 C C . MET A 1 81 ? 2.170 -5.604 -25.123 1.00 85.56 81 MET A C 1
ATOM 621 O O . MET A 1 81 ? 2.244 -5.615 -26.350 1.00 85.56 81 MET A O 1
ATOM 625 N N . LEU A 1 82 ? 2.893 -4.772 -24.373 1.00 83.94 82 LEU A N 1
ATOM 626 C CA . LEU A 1 82 ? 3.767 -3.726 -24.909 1.00 83.94 82 LEU A CA 1
ATOM 627 C C . LEU A 1 82 ? 5.246 -4.124 -24.907 1.00 83.94 82 LEU A C 1
ATOM 629 O O . LEU A 1 82 ? 6.101 -3.270 -25.139 1.00 83.94 82 LEU A O 1
ATOM 633 N N . LEU A 1 83 ? 5.561 -5.395 -24.630 1.00 80.00 83 LEU A N 1
ATOM 634 C CA . LEU A 1 83 ? 6.929 -5.922 -24.535 1.00 80.00 83 LEU A CA 1
ATOM 635 C C . LEU A 1 83 ? 7.831 -5.067 -23.623 1.00 80.00 83 LEU A C 1
ATOM 637 O O . LEU A 1 83 ? 9.004 -4.843 -23.920 1.00 80.00 83 LEU A O 1
ATOM 641 N N . GLY A 1 84 ? 7.268 -4.539 -22.533 1.00 76.31 84 GLY A N 1
ATOM 642 C CA . GLY A 1 84 ? 7.986 -3.709 -21.563 1.00 76.31 84 GLY A CA 1
ATOM 643 C C . GLY A 1 84 ? 8.362 -2.296 -22.026 1.00 76.31 84 GLY A C 1
ATOM 644 O O . GLY A 1 84 ? 9.083 -1.608 -21.309 1.00 76.31 84 GLY A O 1
ATOM 645 N N . VAL A 1 85 ? 7.872 -1.810 -23.176 1.00 81.06 85 VAL A N 1
ATOM 646 C CA . VAL A 1 85 ? 8.186 -0.450 -23.670 1.00 81.06 85 VAL A CA 1
ATOM 647 C C . VAL A 1 85 ? 7.721 0.644 -22.699 1.00 81.06 85 VAL A C 1
ATOM 649 O O . VAL A 1 85 ? 8.364 1.688 -22.590 1.00 81.06 85 VAL A O 1
ATOM 652 N N . TYR A 1 86 ? 6.629 0.408 -21.970 1.00 83.06 86 TYR A N 1
ATOM 653 C CA . TYR A 1 86 ? 6.069 1.378 -21.025 1.00 83.06 86 TYR A CA 1
ATOM 654 C C . TYR A 1 86 ? 6.651 1.275 -19.604 1.00 83.06 86 TYR A C 1
ATOM 656 O O . TYR A 1 86 ? 6.467 2.179 -18.787 1.00 83.06 86 TYR A O 1
ATOM 664 N N . GLU A 1 87 ? 7.424 0.221 -19.333 1.00 83.56 87 GLU A N 1
ATOM 665 C CA . GLU A 1 87 ? 7.940 -0.113 -18.004 1.00 83.56 87 GLU A CA 1
ATOM 666 C C . GLU A 1 87 ? 8.807 0.988 -17.369 1.00 83.56 87 GLU A C 1
ATOM 668 O O . GLU A 1 87 ? 8.640 1.263 -16.180 1.00 83.56 87 GLU A O 1
ATOM 673 N N . PRO A 1 88 ? 9.694 1.693 -18.106 1.00 83.88 88 PRO A N 1
ATOM 674 C CA . PRO A 1 88 ? 10.473 2.778 -17.511 1.00 83.88 88 PRO A CA 1
ATOM 675 C C . PRO A 1 88 ? 9.591 3.926 -17.008 1.00 83.88 88 PRO A C 1
ATOM 677 O O . PRO A 1 88 ? 9.893 4.537 -15.983 1.00 83.88 88 PRO A O 1
ATOM 680 N N . LYS A 1 89 ? 8.488 4.214 -17.714 1.00 86.75 89 LYS A N 1
ATOM 681 C CA . LYS A 1 89 ? 7.550 5.273 -17.333 1.00 86.75 89 LYS A CA 1
ATOM 682 C C . LYS A 1 89 ? 6.701 4.844 -16.138 1.00 86.75 89 LYS A C 1
ATOM 684 O O . LYS A 1 89 ? 6.620 5.606 -15.179 1.00 86.75 89 LYS A O 1
ATOM 689 N N . SER A 1 90 ? 6.097 3.653 -16.173 1.00 85.75 90 SER A N 1
ATOM 690 C CA . SER A 1 90 ? 5.293 3.139 -15.052 1.00 85.75 90 SER A CA 1
ATOM 691 C C . SER A 1 90 ? 6.138 2.985 -13.787 1.00 85.75 90 SER A C 1
ATOM 693 O O . SER A 1 90 ? 5.728 3.434 -12.721 1.00 85.75 90 SER A O 1
ATOM 695 N N . THR A 1 91 ? 7.363 2.469 -13.910 1.00 88.25 91 THR A N 1
ATOM 696 C CA . THR A 1 91 ? 8.298 2.331 -12.785 1.00 88.25 91 THR A CA 1
ATOM 697 C C . THR A 1 91 ? 8.649 3.686 -12.176 1.00 88.25 91 THR A C 1
ATOM 699 O O . THR A 1 91 ? 8.621 3.826 -10.957 1.00 88.25 91 THR A O 1
ATOM 702 N N . ALA A 1 92 ? 8.944 4.708 -12.989 1.00 88.56 92 ALA A N 1
ATOM 703 C CA . ALA A 1 92 ? 9.244 6.045 -12.473 1.00 88.56 92 ALA A CA 1
ATOM 704 C C . ALA A 1 92 ? 8.059 6.652 -11.701 1.00 88.56 92 ALA A C 1
ATOM 706 O O . ALA A 1 92 ? 8.256 7.244 -10.639 1.00 88.56 92 ALA A O 1
ATOM 707 N N . VAL A 1 93 ? 6.834 6.467 -12.204 1.00 89.50 93 VAL A N 1
ATOM 708 C CA . VAL A 1 93 ? 5.607 6.903 -11.520 1.00 89.50 93 VAL A CA 1
ATOM 709 C C . VAL A 1 93 ? 5.427 6.155 -10.198 1.00 89.50 93 VAL A C 1
ATOM 711 O O . VAL A 1 93 ? 5.222 6.790 -9.168 1.00 89.50 93 VAL A O 1
ATOM 714 N N . GLU A 1 94 ? 5.572 4.830 -10.193 1.00 89.44 94 GLU A N 1
ATOM 715 C CA . GLU A 1 94 ? 5.420 4.004 -8.991 1.00 89.44 94 GLU A CA 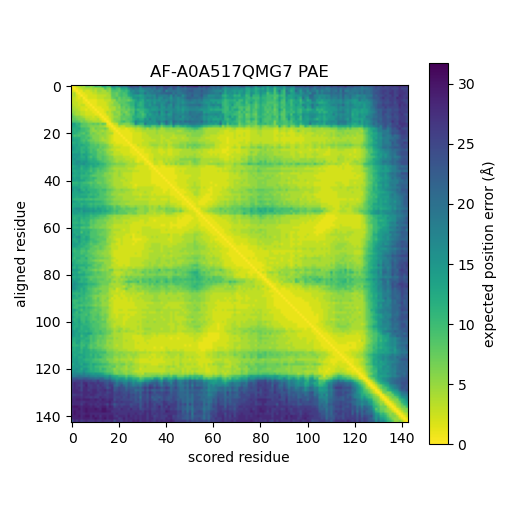1
ATOM 716 C C . GLU A 1 94 ? 6.470 4.302 -7.916 1.00 89.44 94 GLU A C 1
ATOM 718 O O . GLU A 1 94 ? 6.139 4.344 -6.732 1.00 89.44 94 GLU A O 1
ATOM 723 N N . VAL A 1 95 ? 7.722 4.566 -8.304 1.00 91.56 95 VAL A N 1
ATOM 724 C CA . VAL A 1 95 ? 8.772 5.017 -7.375 1.00 91.56 95 VAL A CA 1
ATOM 725 C C . VAL A 1 95 ? 8.434 6.393 -6.807 1.00 91.56 95 VAL A C 1
ATOM 727 O O . VAL A 1 95 ? 8.616 6.622 -5.610 1.00 91.56 95 VAL A O 1
ATOM 730 N N . GLY A 1 96 ? 7.924 7.303 -7.642 1.00 90.25 96 GLY A N 1
ATOM 731 C CA . GLY A 1 96 ? 7.465 8.622 -7.213 1.00 90.25 96 GLY A CA 1
ATOM 732 C C . GLY A 1 96 ? 6.343 8.526 -6.181 1.00 90.25 96 GLY A C 1
ATOM 733 O O . GLY A 1 96 ? 6.467 9.093 -5.099 1.00 90.25 96 GLY A O 1
ATOM 734 N N . LEU A 1 97 ? 5.303 7.739 -6.468 1.00 87.62 97 LEU A N 1
ATOM 735 C CA . LEU A 1 97 ? 4.185 7.489 -5.553 1.00 87.62 97 LEU A CA 1
ATOM 736 C C . LEU A 1 97 ? 4.635 6.786 -4.271 1.00 87.62 97 LEU A C 1
ATOM 738 O O . LEU A 1 97 ? 4.241 7.187 -3.181 1.00 87.62 97 LEU A O 1
ATOM 742 N N . PHE A 1 98 ? 5.493 5.769 -4.375 1.00 90.00 98 PHE A N 1
ATOM 743 C CA . PHE A 1 98 ? 6.065 5.096 -3.208 1.00 90.00 98 PHE A CA 1
ATOM 744 C C . PHE A 1 98 ? 6.822 6.086 -2.317 1.00 90.00 98 PHE A C 1
ATOM 746 O O . PHE A 1 98 ? 6.627 6.098 -1.102 1.00 90.00 98 PHE A O 1
ATOM 753 N N . THR A 1 99 ? 7.653 6.942 -2.917 1.00 91.94 99 THR A N 1
ATOM 754 C CA . THR A 1 99 ? 8.427 7.954 -2.188 1.00 91.94 99 THR A CA 1
ATOM 755 C C . THR A 1 99 ? 7.507 8.988 -1.548 1.00 91.94 99 THR A C 1
ATOM 757 O O . THR A 1 99 ? 7.672 9.298 -0.371 1.00 91.94 99 THR A O 1
ATOM 760 N N . TRP A 1 100 ? 6.512 9.480 -2.287 1.00 89.38 100 TRP A N 1
ATOM 761 C CA . TRP A 1 100 ? 5.531 10.442 -1.789 1.00 89.38 100 TRP A CA 1
ATOM 762 C C . TRP A 1 100 ? 4.763 9.890 -0.587 1.00 89.38 100 TRP A C 1
ATOM 764 O O . TRP A 1 100 ? 4.790 10.487 0.488 1.00 89.38 100 TRP A O 1
ATOM 774 N N . ASN A 1 101 ? 4.196 8.690 -0.727 1.00 87.50 101 ASN A N 1
ATOM 775 C CA . ASN A 1 101 ? 3.457 8.014 0.338 1.00 87.50 101 ASN A CA 1
ATOM 776 C C . ASN A 1 101 ? 4.354 7.677 1.538 1.00 87.50 101 ASN A C 1
ATOM 778 O O . ASN A 1 101 ? 3.883 7.672 2.669 1.00 87.50 101 ASN A O 1
ATOM 782 N N . SER A 1 102 ? 5.651 7.436 1.323 1.00 89.06 102 SER A N 1
ATOM 783 C CA . SER A 1 102 ? 6.600 7.207 2.423 1.00 89.06 102 SER A CA 1
ATOM 784 C C . SER A 1 102 ? 6.925 8.478 3.209 1.00 89.06 102 SER A C 1
ATOM 786 O O . SER A 1 102 ? 7.182 8.419 4.412 1.00 89.06 102 SER A O 1
ATOM 788 N N . VAL A 1 103 ? 6.949 9.630 2.534 1.00 92.38 103 VAL A N 1
ATOM 789 C CA . VAL A 1 103 ? 7.316 10.916 3.141 1.00 92.38 103 VAL A CA 1
ATOM 790 C C . VAL A 1 103 ? 6.113 11.574 3.809 1.00 92.38 103 VAL A C 1
ATOM 792 O O . VAL A 1 103 ? 6.200 11.955 4.977 1.00 92.38 103 VAL A O 1
ATOM 795 N N . ILE A 1 104 ? 5.011 11.716 3.075 1.00 91.88 104 ILE A N 1
ATOM 796 C CA . ILE A 1 104 ? 3.810 12.419 3.545 1.00 91.88 104 ILE A CA 1
ATOM 797 C C . ILE A 1 104 ? 2.907 11.477 4.326 1.00 91.88 104 ILE A C 1
ATOM 799 O O . ILE A 1 104 ? 2.385 11.843 5.378 1.00 91.88 104 ILE A O 1
ATOM 803 N N . GLY A 1 105 ? 2.802 10.239 3.858 1.00 90.25 105 GLY A N 1
ATOM 804 C CA . GLY A 1 105 ? 1.745 9.336 4.267 1.00 90.25 105 GLY A CA 1
ATOM 805 C C . GLY A 1 105 ? 0.498 9.500 3.422 1.00 90.25 105 GLY A C 1
ATOM 806 O O . GLY A 1 105 ? 0.459 10.281 2.474 1.00 90.25 105 GLY A O 1
ATOM 807 N N . ARG A 1 106 ? -0.495 8.686 3.745 1.00 90.12 106 ARG A N 1
ATOM 808 C CA . ARG A 1 106 ? -1.767 8.606 3.054 1.00 90.12 106 ARG A CA 1
ATOM 809 C C . ARG A 1 106 ? -2.850 8.212 4.041 1.00 90.12 106 ARG A C 1
ATOM 811 O O . ARG A 1 106 ? -2.616 7.356 4.902 1.00 90.12 106 ARG A O 1
ATOM 818 N N . ASP A 1 107 ? -4.025 8.788 3.842 1.00 92.69 107 ASP A N 1
ATOM 819 C CA . ASP A 1 107 ? -5.216 8.443 4.599 1.00 92.69 107 ASP A CA 1
ATOM 820 C C . ASP A 1 107 ? -6.046 7.394 3.858 1.00 92.69 107 ASP A C 1
ATOM 822 O O . ASP A 1 107 ? -6.170 7.391 2.627 1.00 92.69 107 ASP A O 1
ATOM 826 N N . PHE A 1 108 ? -6.617 6.476 4.623 1.00 92.00 108 PHE A N 1
ATOM 827 C CA . PHE A 1 108 ? -7.537 5.470 4.119 1.00 92.00 108 PHE A CA 1
ATOM 828 C C . PHE A 1 108 ? -8.677 5.262 5.104 1.00 92.00 108 PHE A C 1
ATOM 830 O O . PHE A 1 108 ? -8.530 5.493 6.306 1.00 92.00 108 PHE A O 1
ATOM 837 N N . ARG A 1 109 ? -9.824 4.829 4.584 1.00 93.25 109 ARG A N 1
ATOM 838 C CA . ARG A 1 109 ? -11.000 4.495 5.381 1.00 93.25 109 ARG A CA 1
ATOM 839 C C . ARG A 1 109 ? -11.326 3.028 5.251 1.00 93.25 109 ARG A C 1
ATOM 841 O O . ARG A 1 109 ? -11.162 2.437 4.185 1.00 93.25 109 ARG A O 1
ATOM 848 N N . ILE A 1 110 ? -11.804 2.463 6.346 1.00 94.00 110 ILE A N 1
ATOM 849 C CA . ILE A 1 110 ? -12.270 1.086 6.399 1.00 94.00 110 ILE A CA 1
ATOM 850 C C . ILE A 1 110 ? -13.679 1.094 6.960 1.00 94.00 110 ILE A C 1
ATOM 852 O O . ILE A 1 110 ? -13.920 1.655 8.028 1.00 94.00 110 ILE A O 1
ATOM 856 N N . LEU A 1 111 ? -14.600 0.482 6.223 1.00 94.25 111 LEU A N 1
ATOM 857 C CA . LEU A 1 111 ? -15.924 0.153 6.724 1.00 94.25 111 LEU A CA 1
ATOM 858 C C . LEU A 1 111 ? -15.847 -1.203 7.417 1.00 94.25 111 LEU A C 1
ATOM 860 O O . LEU A 1 111 ? -15.558 -2.215 6.774 1.00 94.25 111 LEU A O 1
ATOM 864 N N . PHE A 1 112 ? -16.142 -1.210 8.707 1.00 94.62 112 PHE A N 1
ATOM 865 C CA . PHE A 1 112 ? -16.331 -2.411 9.499 1.00 94.62 112 PHE A CA 1
ATOM 866 C C . PHE A 1 112 ? -17.809 -2.755 9.607 1.00 94.62 112 PHE A C 1
ATOM 868 O O . PHE A 1 112 ? -18.631 -1.865 9.826 1.00 94.62 112 PHE A O 1
ATOM 875 N N . ASP A 1 113 ? -18.138 -4.041 9.521 1.00 94.50 113 ASP A N 1
ATOM 876 C CA . ASP A 1 113 ? -19.467 -4.536 9.864 1.00 94.50 113 ASP A CA 1
ATOM 877 C C . ASP A 1 113 ? -19.742 -4.423 11.379 1.00 94.50 113 ASP A C 1
ATOM 879 O O . ASP A 1 113 ? -18.885 -4.062 12.193 1.00 94.50 113 ASP A O 1
ATOM 883 N N . GLN A 1 114 ? -20.960 -4.777 11.786 1.00 93.06 114 GLN A N 1
ATOM 884 C CA . GLN A 1 114 ? -21.356 -4.808 13.199 1.00 93.06 114 GLN A CA 1
ATOM 885 C C . GLN A 1 114 ? -20.592 -5.856 14.035 1.00 93.06 114 GLN A C 1
ATOM 887 O O . GLN A 1 114 ? -20.626 -5.800 15.264 1.00 93.06 114 GLN A O 1
ATOM 892 N N . SER A 1 115 ? -19.918 -6.809 13.386 1.00 92.69 115 SER A N 1
ATOM 893 C CA . SER A 1 115 ? -19.102 -7.845 14.028 1.00 92.69 115 SER A CA 1
ATOM 894 C C . SER A 1 115 ? -17.628 -7.438 14.171 1.00 92.69 115 SER A C 1
ATOM 896 O O . SER A 1 115 ? -16.873 -8.158 14.820 1.00 92.69 115 SER A O 1
ATOM 898 N N . GLY A 1 116 ? -17.220 -6.294 13.608 1.00 90.38 116 GLY A N 1
ATOM 899 C CA . GLY A 1 116 ? -15.842 -5.803 13.620 1.00 90.38 116 GLY A CA 1
ATOM 900 C C . GLY A 1 116 ? -14.963 -6.313 12.471 1.00 90.38 116 GLY A C 1
ATOM 901 O O . GLY A 1 116 ? -13.743 -6.140 12.537 1.00 90.38 116 GLY A O 1
ATOM 902 N N . ASN A 1 117 ? -15.545 -6.917 11.430 1.00 94.00 117 ASN A N 1
ATOM 903 C CA . ASN A 1 117 ? -14.816 -7.348 10.236 1.00 94.00 117 ASN A CA 1
ATOM 904 C C . ASN A 1 117 ? -14.771 -6.237 9.187 1.00 94.00 117 ASN A C 1
ATOM 906 O O . ASN A 1 117 ? -15.757 -5.530 8.984 1.00 94.00 117 ASN A O 1
ATOM 910 N N . ALA A 1 118 ? -13.647 -6.099 8.494 1.00 92.44 118 ALA A N 1
ATOM 911 C CA . ALA A 1 118 ? -13.486 -5.156 7.401 1.00 92.44 118 ALA A CA 1
ATOM 912 C C . ALA A 1 118 ? -14.264 -5.627 6.158 1.00 92.44 118 ALA A C 1
ATOM 914 O O . ALA A 1 118 ? -14.069 -6.732 5.660 1.00 92.44 118 ALA A O 1
ATOM 915 N N . VAL A 1 119 ? -15.163 -4.778 5.659 1.00 92.00 119 VAL A N 1
ATOM 916 C CA . VAL A 1 119 ? -16.026 -5.064 4.497 1.00 92.00 119 VAL A CA 1
ATOM 917 C C . VAL A 1 119 ? -15.562 -4.304 3.261 1.00 92.00 119 VAL A C 1
ATOM 919 O O . VAL A 1 119 ? -15.660 -4.801 2.139 1.00 92.00 119 VAL A O 1
ATOM 922 N N . ARG A 1 120 ? -15.089 -3.069 3.449 1.00 89.50 120 ARG A N 1
ATOM 923 C CA . ARG A 1 120 ? -14.674 -2.192 2.352 1.00 89.50 120 ARG A CA 1
ATOM 924 C C . ARG A 1 120 ? -13.493 -1.330 2.766 1.00 89.50 120 ARG A C 1
ATOM 926 O O . ARG A 1 120 ? -13.492 -0.766 3.857 1.00 89.50 120 ARG A O 1
ATOM 933 N N . TYR A 1 121 ? -12.553 -1.174 1.840 1.00 89.25 121 TYR A N 1
ATOM 934 C CA . TYR A 1 121 ? -11.401 -0.289 1.959 1.00 89.25 121 TYR A CA 1
ATOM 935 C C . TYR A 1 121 ? -11.523 0.831 0.926 1.00 89.25 121 TYR A C 1
ATOM 937 O O . TYR A 1 121 ? -11.729 0.573 -0.259 1.00 89.25 121 TYR A O 1
ATOM 945 N N . GLU A 1 122 ? -11.387 2.075 1.369 1.00 88.94 122 GLU A N 1
ATOM 946 C CA . GLU A 1 122 ? -11.396 3.258 0.512 1.00 88.94 122 GLU A CA 1
ATOM 947 C C . GLU A 1 122 ? -10.077 4.008 0.674 1.00 88.94 122 GLU A C 1
ATOM 949 O O . GLU A 1 122 ? -9.721 4.469 1.760 1.00 88.94 122 GLU A O 1
ATOM 954 N N . LEU A 1 123 ? -9.330 4.114 -0.423 1.00 83.81 123 LEU A N 1
ATOM 955 C CA . LEU A 1 123 ? -8.027 4.763 -0.462 1.00 83.81 123 LEU A CA 1
ATOM 956 C C . LEU A 1 123 ? -8.175 6.165 -1.071 1.00 83.81 123 LEU A C 1
ATOM 958 O O . LEU A 1 123 ? -8.473 6.286 -2.257 1.00 83.81 123 LEU A O 1
ATOM 962 N N . TYR A 1 124 ? -7.898 7.222 -0.305 1.00 77.56 124 TYR A N 1
ATOM 963 C CA . TYR A 1 124 ? -7.988 8.605 -0.794 1.00 77.56 124 TYR A CA 1
ATOM 964 C C . TYR A 1 124 ? -6.646 9.015 -1.404 1.00 77.56 124 TYR A C 1
ATOM 966 O O . TYR A 1 124 ? -5.598 8.827 -0.789 1.00 77.56 124 TYR A O 1
ATOM 974 N N . PHE A 1 125 ? -6.632 9.447 -2.662 1.00 62.53 125 PHE A N 1
ATOM 975 C CA . PHE A 1 125 ? -5.482 10.152 -3.237 1.00 62.53 125 PHE A CA 1
ATOM 976 C C . PHE A 1 125 ? -5.789 11.646 -3.075 1.00 62.53 125 PHE A C 1
ATOM 978 O O . PHE A 1 125 ? -6.895 12.047 -3.421 1.00 62.53 125 PHE A O 1
ATOM 985 N N . ASP A 1 126 ? -4.870 12.418 -2.485 1.00 55.09 126 ASP A N 1
ATOM 986 C CA . ASP A 1 126 ? -5.068 13.843 -2.166 1.00 55.09 126 ASP A CA 1
ATOM 987 C C . ASP A 1 126 ? -5.745 14.641 -3.304 1.00 55.09 126 ASP A C 1
ATOM 989 O O . ASP A 1 126 ? -5.409 14.458 -4.476 1.00 55.09 126 ASP A O 1
ATOM 993 N N . ASP A 1 127 ? -6.637 15.549 -2.882 1.00 46.53 127 ASP A N 1
ATOM 994 C CA . ASP A 1 127 ? -7.482 16.539 -3.587 1.00 46.53 127 ASP A CA 1
ATOM 995 C C . ASP A 1 127 ? -8.932 16.180 -3.979 1.00 46.53 127 ASP A C 1
ATOM 997 O O . ASP A 1 127 ? -9.699 17.102 -4.257 1.00 46.53 127 ASP A O 1
ATOM 1001 N N . ASP A 1 128 ? -9.387 14.928 -3.868 1.00 47.56 128 ASP A N 1
ATOM 1002 C CA . ASP A 1 128 ? -10.832 14.620 -3.911 1.00 47.56 128 ASP A CA 1
ATOM 1003 C C . ASP A 1 128 ? -11.378 14.365 -2.494 1.00 47.56 128 ASP A C 1
ATOM 1005 O O . ASP A 1 128 ? -11.898 13.295 -2.167 1.00 47.56 128 ASP A O 1
ATOM 1009 N N . ASP A 1 129 ? -11.284 15.388 -1.638 1.00 45.72 129 ASP A N 1
ATOM 1010 C CA . ASP A 1 129 ? -12.143 15.535 -0.457 1.00 45.72 129 ASP A CA 1
ATOM 1011 C C . ASP A 1 129 ? -13.583 15.784 -0.940 1.00 45.72 129 ASP A C 1
ATOM 1013 O O . ASP A 1 129 ? -14.134 16.886 -0.854 1.00 45.72 129 ASP A O 1
ATOM 1017 N N . LEU A 1 130 ? -14.227 14.752 -1.487 1.00 45.31 130 LEU A N 1
ATOM 1018 C CA . LEU A 1 130 ? -15.677 14.757 -1.552 1.00 45.31 130 LEU A CA 1
ATOM 1019 C C . LEU A 1 130 ? -16.175 14.605 -0.110 1.00 45.31 130 LEU A C 1
ATOM 1021 O O . LEU A 1 130 ? -15.894 13.590 0.540 1.00 45.31 130 LEU A O 1
ATOM 1025 N N . PRO A 1 131 ? -16.886 15.607 0.434 1.00 38.59 131 PRO A N 1
ATOM 1026 C CA . PRO A 1 131 ? -17.427 15.498 1.771 1.00 38.59 131 PRO A CA 1
ATOM 1027 C C . PRO A 1 131 ? -18.377 14.299 1.810 1.00 38.59 131 PRO A C 1
ATOM 1029 O O . PRO A 1 131 ? -19.225 14.123 0.934 1.00 38.59 131 PRO A O 1
ATOM 1032 N N . VAL A 1 132 ? -18.249 13.496 2.867 1.00 48.81 132 VAL A N 1
ATOM 1033 C CA . VAL A 1 132 ? -19.074 12.308 3.166 1.00 48.81 132 VAL A CA 1
ATOM 1034 C C . VAL A 1 132 ? -20.585 12.599 3.072 1.00 48.81 132 VAL A C 1
ATOM 1036 O O . VAL A 1 132 ? -21.380 11.693 2.855 1.00 4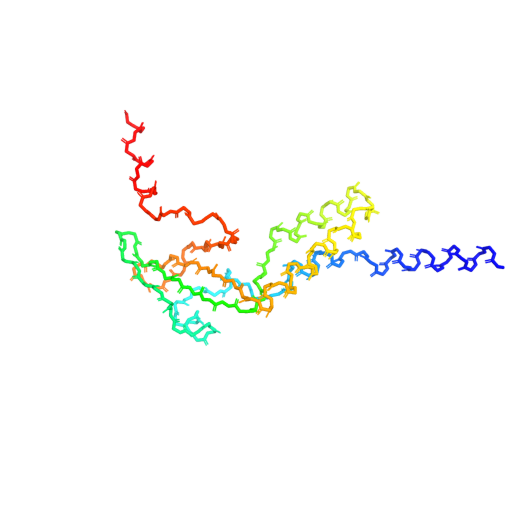8.81 132 VAL A O 1
ATOM 1039 N N . SER A 1 133 ? -20.991 13.871 3.121 1.00 44.44 133 SER A N 1
ATOM 1040 C CA . SER A 1 133 ? -22.368 14.338 2.936 1.00 44.44 133 SER A CA 1
ATOM 1041 C C . SER A 1 133 ? -22.953 14.204 1.518 1.00 44.44 133 SER A C 1
ATOM 1043 O O . SER A 1 133 ? -24.090 14.622 1.312 1.00 44.44 133 SER A O 1
ATOM 1045 N N . GLN A 1 134 ? -22.227 13.662 0.532 1.00 38.97 134 GLN A N 1
ATOM 1046 C CA . GLN A 1 134 ? -22.746 13.449 -0.834 1.00 38.97 134 GLN A CA 1
ATOM 1047 C C . GLN A 1 134 ? -23.051 11.975 -1.165 1.00 38.97 134 GLN A C 1
ATOM 1049 O O . GLN A 1 134 ? -23.697 11.714 -2.177 1.00 38.97 134 GLN A O 1
ATOM 1054 N N . LEU A 1 135 ? -22.648 11.013 -0.323 1.00 45.12 135 LEU A N 1
ATOM 1055 C CA . LEU A 1 135 ? -22.948 9.589 -0.548 1.00 45.12 135 LEU A CA 1
ATOM 1056 C C . LEU A 1 135 ? -24.355 9.175 -0.070 1.00 45.12 135 LEU A C 1
ATOM 1058 O O . LEU A 1 135 ? -24.869 8.161 -0.529 1.00 45.12 135 LEU A O 1
ATOM 1062 N N . GLU A 1 136 ? -25.024 9.979 0.764 1.00 44.12 136 GLU A N 1
ATOM 1063 C CA . GLU A 1 136 ? -26.417 9.725 1.181 1.00 44.12 136 GLU A CA 1
ATOM 1064 C C . GLU A 1 136 ? -27.471 10.154 0.144 1.00 44.12 136 GLU A C 1
ATOM 1066 O O . GLU A 1 136 ? -28.623 9.737 0.237 1.00 44.12 136 GLU A O 1
ATOM 1071 N N . THR A 1 137 ? -27.121 10.946 -0.875 1.00 42.91 137 THR A N 1
ATOM 1072 C CA . THR A 1 137 ? -28.125 11.508 -1.800 1.00 42.91 137 THR A CA 1
ATOM 1073 C C . THR A 1 137 ? -28.273 10.765 -3.126 1.00 42.91 137 THR A C 1
ATOM 1075 O O . THR A 1 137 ? -29.201 11.071 -3.871 1.00 42.91 137 THR A O 1
ATOM 1078 N N . GLN A 1 138 ? -27.418 9.783 -3.439 1.00 38.53 138 GLN A N 1
ATOM 1079 C CA . GLN A 1 138 ? -27.501 9.042 -4.709 1.00 38.53 138 GLN A CA 1
ATOM 1080 C C . GLN A 1 138 ? -28.299 7.729 -4.650 1.00 38.53 138 GLN A C 1
ATOM 1082 O O . GLN A 1 138 ? -28.604 7.179 -5.700 1.00 38.53 138 GLN A O 1
ATOM 1087 N N . ASN A 1 139 ? -28.721 7.273 -3.465 1.00 42.66 139 ASN A N 1
ATOM 1088 C CA . ASN A 1 139 ? -29.536 6.057 -3.311 1.00 42.66 139 ASN A CA 1
ATOM 1089 C C . ASN A 1 139 ? -31.052 6.310 -3.171 1.00 42.66 139 ASN A C 1
ATOM 1091 O O . ASN A 1 139 ? -31.790 5.382 -2.861 1.00 42.66 139 ASN A O 1
ATOM 1095 N N . VAL A 1 140 ? -31.546 7.537 -3.402 1.00 47.72 140 VAL A N 1
ATOM 1096 C CA . VAL A 1 140 ? -32.978 7.879 -3.210 1.00 47.72 140 VAL A CA 1
ATOM 1097 C C . VAL A 1 140 ? -33.669 8.341 -4.506 1.00 47.72 140 VAL A C 1
ATOM 1099 O O . VAL A 1 140 ? -34.729 8.950 -4.458 1.00 47.72 140 VAL A O 1
ATOM 1102 N N . THR A 1 141 ? -33.099 8.110 -5.695 1.00 40.62 141 THR A N 1
ATOM 1103 C CA . THR A 1 141 ? -33.752 8.552 -6.954 1.00 40.62 141 THR A CA 1
ATOM 1104 C C . THR A 1 141 ? -33.818 7.530 -8.083 1.00 40.62 141 THR A C 1
ATOM 1106 O O . THR A 1 141 ? -33.985 7.929 -9.228 1.00 40.62 141 THR A O 1
ATOM 1109 N N . ASP A 1 142 ? -33.792 6.237 -7.761 1.00 44.44 142 ASP A N 1
ATOM 1110 C CA . ASP A 1 142 ? -34.187 5.179 -8.700 1.00 44.44 142 ASP A CA 1
ATOM 1111 C C . ASP A 1 142 ? -35.252 4.266 -8.054 1.00 44.44 142 ASP A C 1
ATOM 1113 O O . ASP A 1 142 ? -35.006 3.099 -7.754 1.00 44.44 142 ASP A O 1
ATOM 1117 N N . GLU A 1 143 ? -36.446 4.826 -7.824 1.00 39.97 143 GLU A N 1
ATOM 1118 C CA . GLU A 1 143 ? -37.726 4.090 -7.770 1.00 39.97 143 GLU A CA 1
ATOM 1119 C C . GLU A 1 143 ? -38.692 4.646 -8.824 1.00 39.97 143 GLU A C 1
ATOM 1121 O O . GLU A 1 143 ? -38.795 5.892 -8.943 1.00 39.97 143 GLU A O 1
#

pLDDT: mean 81.85, std 16.04, range [38.53, 96.12]

Nearest PDB structures (foldseek):
  5t53-assembly1_A  TM=3.974E-01  e=3.019E+00  Homo sapiens
  7kpu-assembly1_D  TM=2.605E-01  e=1.633E+00  Homo sapiens
  6dkn-assembly2_B  TM=2.893E-01  e=2.221E+00  Arabidopsis thaliana
  7tqd-assembly1_B  TM=2.777E-01  e=8.584E+00  Enterobacter cloacae

Foldseek 3Di:
DVVVVVVVVVVVLVVLQLLLLVLLQPWAAVVVPWFQVVCCVVQNDFPDWDADPQAIKTKTWDLIDHHDNVVSVVSVVCCVVVVCPCSVVSNVVSVVVNVVCNPPTFMKMFGAGPVRTTDDIGTDDPDPPPDPVVVVPPVPPDD